Protein AF-A0A917B421-F1 (afdb_monomer)

Secondary structure (DSSP, 8-state):
-HHHHHHHHHHHHHHHHTTTTT-HHHHHHHHHHHHHHHHHHHHHHHHHHHT-

Structure (mmCIF, N/CA/C/O backbone):
data_AF-A0A917B421-F1
#
_entry.id   AF-A0A917B421-F1
#
loop_
_atom_site.group_PDB
_atom_site.id
_atom_site.type_symbol
_atom_site.label_atom_id
_atom_site.label_alt_id
_atom_site.label_comp_id
_atom_site.label_asym_id
_atom_site.label_entity_id
_atom_site.label_seq_id
_atom_site.pd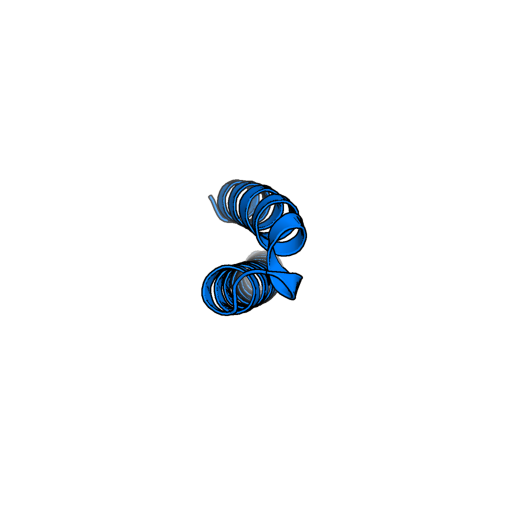bx_PDB_ins_code
_atom_site.Cartn_x
_atom_site.Cartn_y
_atom_site.Cartn_z
_atom_site.occupancy
_atom_site.B_iso_or_equiv
_atom_site.auth_seq_id
_atom_site.auth_comp_id
_atom_site.auth_asym_id
_atom_site.auth_atom_id
_atom_site.pdbx_PDB_model_num
ATOM 1 N N . MET A 1 1 ? -4.103 8.473 13.599 1.00 91.06 1 MET A N 1
ATOM 2 C CA . MET A 1 1 ? -2.669 8.412 13.232 1.00 91.06 1 MET A CA 1
ATOM 3 C C . MET A 1 1 ? -2.340 7.115 12.501 1.00 91.06 1 MET A C 1
ATOM 5 O O . MET A 1 1 ? -1.962 7.209 11.346 1.00 91.06 1 MET A O 1
ATOM 9 N N . LEU A 1 2 ? -2.554 5.929 13.103 1.00 96.81 2 LEU A N 1
ATOM 10 C CA . LEU A 1 2 ? -2.232 4.633 12.470 1.00 96.81 2 LEU A CA 1
ATOM 11 C C . LEU A 1 2 ? -2.899 4.424 11.100 1.00 96.81 2 LEU A C 1
ATOM 13 O O . LEU A 1 2 ? -2.232 4.012 10.163 1.00 96.81 2 LEU A O 1
ATOM 17 N N . GLU A 1 3 ? -4.178 4.774 10.950 1.00 97.12 3 GLU A N 1
ATOM 18 C CA . GLU A 1 3 ? -4.888 4.660 9.662 1.00 97.12 3 GLU A CA 1
ATOM 19 C C . GLU A 1 3 ? -4.255 5.517 8.557 1.00 97.12 3 GLU A C 1
ATOM 21 O O . GLU A 1 3 ? -4.079 5.056 7.431 1.00 97.12 3 GLU A O 1
ATOM 26 N N . THR A 1 4 ? -3.829 6.738 8.889 1.00 97.75 4 THR A N 1
ATOM 27 C CA . THR A 1 4 ? -3.119 7.626 7.958 1.00 97.75 4 THR A CA 1
ATOM 28 C C . THR A 1 4 ? -1.748 7.064 7.587 1.00 97.75 4 THR A C 1
ATOM 30 O O . THR A 1 4 ? -1.381 7.078 6.416 1.00 97.75 4 THR A O 1
ATOM 33 N N . THR A 1 5 ? -1.006 6.523 8.557 1.00 97.94 5 THR A N 1
ATOM 34 C CA . THR A 1 5 ? 0.279 5.857 8.303 1.00 97.94 5 THR A CA 1
ATOM 35 C C . THR A 1 5 ? 0.104 4.656 7.377 1.00 97.94 5 THR A C 1
ATOM 37 O O . THR A 1 5 ? 0.845 4.535 6.408 1.00 97.94 5 THR A O 1
ATOM 40 N N . MET A 1 6 ? -0.916 3.821 7.597 1.00 98.38 6 MET A N 1
ATOM 41 C CA . MET A 1 6 ? -1.217 2.686 6.717 1.00 98.38 6 MET A CA 1
ATOM 42 C C . MET A 1 6 ? -1.542 3.135 5.289 1.00 98.38 6 MET A C 1
ATOM 44 O O . MET A 1 6 ? -1.041 2.536 4.341 1.00 98.38 6 MET A O 1
ATOM 48 N N . ALA A 1 7 ? -2.314 4.213 5.116 1.00 98.31 7 ALA A N 1
ATOM 49 C CA . ALA A 1 7 ? -2.596 4.772 3.793 1.00 98.31 7 ALA A CA 1
ATOM 50 C C . ALA A 1 7 ? -1.321 5.265 3.081 1.00 98.31 7 ALA A C 1
ATOM 52 O O . ALA A 1 7 ? -1.146 5.021 1.888 1.00 98.31 7 ALA A O 1
ATOM 53 N N . MET A 1 8 ? -0.403 5.908 3.812 1.00 98.50 8 MET A N 1
ATOM 54 C CA . MET A 1 8 ? 0.890 6.339 3.267 1.00 98.50 8 MET A CA 1
ATOM 55 C C . MET A 1 8 ? 1.788 5.154 2.899 1.00 98.50 8 MET A C 1
ATOM 57 O O . MET A 1 8 ? 2.364 5.137 1.813 1.00 98.50 8 MET A O 1
ATOM 61 N N . CYS A 1 9 ? 1.893 4.153 3.775 1.00 98.62 9 CYS A N 1
AT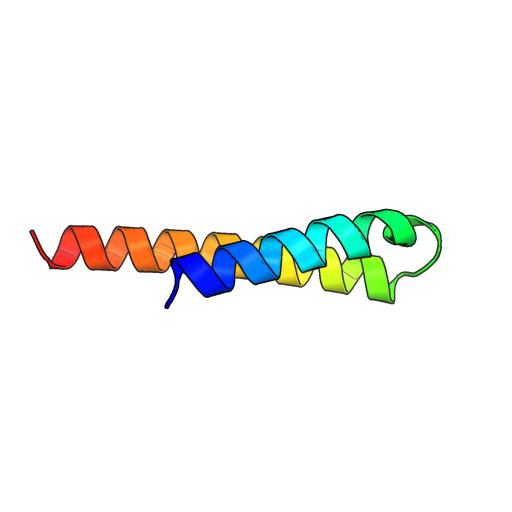OM 62 C CA . CYS A 1 9 ? 2.663 2.944 3.505 1.00 98.62 9 CYS A CA 1
ATOM 63 C C . CYS A 1 9 ? 2.100 2.186 2.301 1.00 98.62 9 CYS A C 1
ATOM 65 O O . CYS A 1 9 ? 2.884 1.717 1.482 1.00 98.62 9 CYS A O 1
ATOM 67 N N . LYS A 1 10 ? 0.771 2.142 2.138 1.00 98.50 10 LYS A N 1
ATOM 68 C CA . LYS A 1 10 ? 0.135 1.548 0.961 1.00 98.50 10 LYS A CA 1
ATOM 69 C C . LYS A 1 10 ? 0.553 2.256 -0.321 1.00 98.50 10 LYS A C 1
ATOM 71 O O . LYS A 1 10 ? 1.038 1.604 -1.235 1.00 98.50 10 LYS A O 1
ATOM 76 N N . ALA A 1 11 ? 0.407 3.579 -0.366 1.00 98.62 11 ALA A N 1
ATOM 77 C CA . ALA A 1 11 ? 0.782 4.358 -1.543 1.00 98.62 11 ALA A CA 1
ATOM 78 C C . ALA A 1 11 ? 2.274 4.192 -1.890 1.00 98.62 11 ALA A C 1
ATOM 80 O O . ALA A 1 11 ? 2.624 4.033 -3.055 1.00 98.62 11 ALA A O 1
ATOM 81 N N . CYS A 1 12 ? 3.147 4.173 -0.878 1.00 98.69 12 CYS A N 1
ATOM 82 C CA . CYS A 1 12 ? 4.581 3.960 -1.067 1.00 98.69 12 CYS A CA 1
ATOM 83 C C . CYS A 1 12 ? 4.901 2.544 -1.576 1.00 98.69 12 CYS A C 1
ATOM 85 O O . CYS A 1 12 ? 5.705 2.394 -2.493 1.00 98.69 12 CYS A O 1
ATOM 87 N N . ALA A 1 13 ? 4.268 1.513 -1.006 1.00 98.62 13 ALA A N 1
ATOM 88 C CA . ALA A 1 13 ? 4.456 0.127 -1.424 1.00 98.62 13 ALA A CA 1
ATOM 89 C C . ALA A 1 13 ? 3.976 -0.101 -2.860 1.00 98.62 13 ALA A C 1
ATOM 91 O O . ALA A 1 13 ? 4.707 -0.704 -3.642 1.00 98.62 13 ALA A O 1
ATOM 92 N N . ASP A 1 14 ? 2.789 0.414 -3.201 1.00 98.56 14 ASP A N 1
ATOM 93 C CA . ASP A 1 14 ? 2.201 0.301 -4.537 1.00 98.56 14 ASP A CA 1
ATOM 94 C C . ASP A 1 14 ? 3.130 0.951 -5.585 1.00 98.56 14 ASP A C 1
ATOM 96 O O . ASP A 1 14 ? 3.447 0.320 -6.591 1.00 98.56 14 ASP A O 1
ATOM 100 N N . GLU A 1 15 ? 3.658 2.153 -5.315 1.00 98.62 15 GLU A N 1
ATOM 101 C CA . GLU A 1 15 ? 4.617 2.824 -6.206 1.00 98.62 15 GLU A CA 1
ATOM 102 C C . GLU A 1 15 ? 5.957 2.077 -6.283 1.00 98.62 15 GLU A C 1
ATOM 104 O O . GLU A 1 15 ? 6.460 1.808 -7.369 1.00 98.62 15 GLU A O 1
ATOM 109 N N . CYS A 1 16 ? 6.546 1.688 -5.148 1.00 98.62 16 CYS A N 1
ATOM 110 C CA . CYS A 1 16 ? 7.840 1.002 -5.136 1.00 98.62 16 CYS A CA 1
ATOM 111 C C . CYS A 1 16 ? 7.783 -0.373 -5.819 1.00 98.62 16 CYS A C 1
ATOM 113 O O . CYS A 1 16 ? 8.772 -0.794 -6.424 1.00 98.62 16 CYS A O 1
ATOM 115 N N . MET A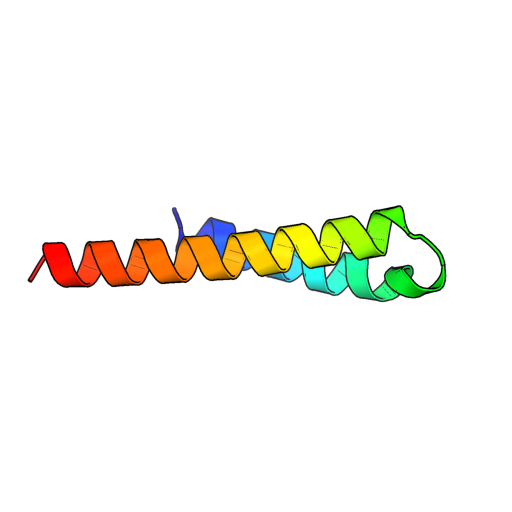 1 17 ? 6.640 -1.063 -5.766 1.00 98.12 17 MET A N 1
ATOM 116 C CA . MET A 1 17 ? 6.460 -2.355 -6.428 1.00 98.12 17 MET A CA 1
ATOM 117 C C . MET A 1 17 ? 6.535 -2.238 -7.955 1.00 98.12 17 MET A C 1
ATOM 119 O O . MET A 1 17 ? 7.063 -3.144 -8.599 1.00 98.12 17 MET A O 1
ATOM 123 N N . MET A 1 18 ? 6.114 -1.105 -8.531 1.00 98.06 18 MET A N 1
ATOM 124 C CA . MET A 1 18 ? 6.250 -0.834 -9.972 1.00 98.06 18 MET A CA 1
ATOM 125 C C . MET A 1 18 ? 7.709 -0.878 -10.449 1.00 98.06 18 MET A C 1
ATOM 127 O O . MET A 1 18 ? 7.968 -1.118 -11.625 1.00 98.06 18 MET A O 1
ATOM 131 N N . HIS A 1 19 ? 8.663 -0.682 -9.532 1.00 98.00 19 HIS A N 1
ATOM 132 C CA . HIS A 1 19 ? 10.100 -0.624 -9.813 1.00 98.00 19 HIS A CA 1
ATOM 133 C C . HIS A 1 19 ? 10.871 -1.845 -9.281 1.00 98.00 19 HIS A C 1
ATOM 135 O O . HIS A 1 19 ? 12.096 -1.903 -9.406 1.00 98.00 19 HIS A O 1
ATOM 141 N N . ALA A 1 20 ? 10.191 -2.823 -8.674 1.00 97.25 20 ALA A N 1
ATOM 142 C CA . ALA A 1 20 ? 10.826 -3.907 -7.919 1.00 97.25 20 ALA A CA 1
ATOM 143 C C . ALA A 1 20 ? 11.668 -4.871 -8.775 1.00 97.25 20 ALA A C 1
ATOM 145 O O . ALA A 1 20 ? 12.628 -5.450 -8.268 1.00 97.25 20 ALA A O 1
ATOM 146 N N . GLU A 1 21 ? 11.350 -5.032 -10.062 1.00 96.50 21 GLU A N 1
ATOM 147 C CA . GLU A 1 21 ? 12.146 -5.863 -10.982 1.00 96.50 21 GLU A CA 1
ATOM 148 C C . GLU A 1 21 ? 13.422 -5.159 -11.467 1.00 96.50 21 GLU A C 1
ATOM 150 O O . GLU A 1 21 ? 14.387 -5.812 -11.857 1.00 96.50 21 GLU A O 1
ATOM 155 N N . MET A 1 22 ? 13.444 -3.823 -11.421 1.00 97.25 22 MET A N 1
ATOM 156 C CA . MET A 1 22 ? 14.558 -3.002 -11.903 1.00 97.25 22 MET A CA 1
ATOM 157 C C . MET A 1 22 ? 15.489 -2.539 -10.774 1.00 97.25 22 MET A C 1
ATOM 159 O O . MET A 1 22 ? 16.633 -2.168 -11.034 1.00 97.25 22 MET A O 1
ATOM 163 N N . SER A 1 23 ? 15.008 -2.530 -9.527 1.00 97.50 23 SER A N 1
ATOM 164 C CA . SER A 1 23 ? 15.719 -1.979 -8.373 1.00 97.50 23 SER A CA 1
ATOM 16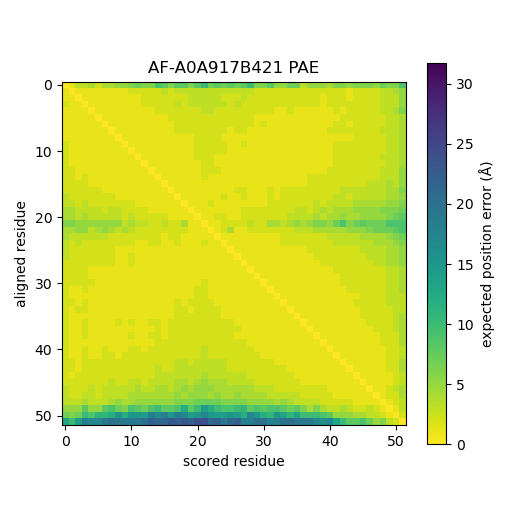5 C C . SER A 1 23 ? 15.462 -2.796 -7.108 1.00 97.50 23 SER A C 1
ATOM 167 O O . SER A 1 23 ? 14.366 -2.778 -6.541 1.00 97.50 23 SER A O 1
ATOM 169 N N . GLU A 1 24 ? 16.516 -3.434 -6.594 1.00 97.94 24 GLU A N 1
ATOM 170 C CA . GLU A 1 24 ? 16.460 -4.170 -5.323 1.00 97.94 24 GLU A CA 1
ATOM 171 C C . GLU A 1 24 ? 16.104 -3.245 -4.147 1.00 97.94 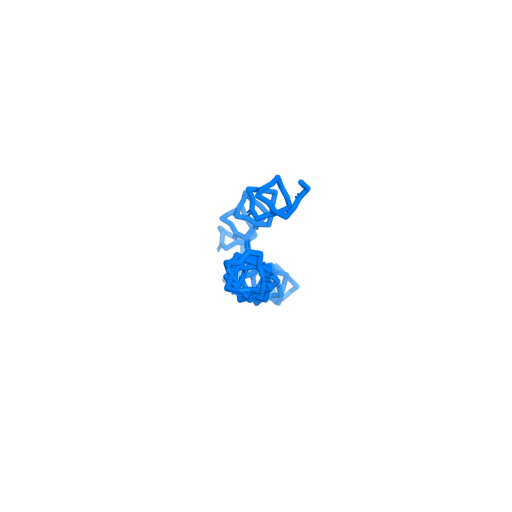24 GLU A C 1
ATOM 173 O O . GLU A 1 24 ? 15.414 -3.645 -3.212 1.00 97.94 24 GLU A O 1
ATOM 178 N N . HIS A 1 25 ? 16.503 -1.970 -4.211 1.00 98.00 25 HIS A N 1
ATOM 179 C CA . HIS A 1 25 ? 16.112 -0.985 -3.206 1.00 98.00 25 HIS A CA 1
ATOM 180 C C . HIS A 1 25 ? 14.596 -0.762 -3.185 1.00 98.00 25 HIS A C 1
ATOM 182 O O . HIS A 1 25 ? 13.994 -0.752 -2.112 1.00 98.00 25 HIS A O 1
ATOM 188 N N . CYS A 1 26 ? 13.969 -0.630 -4.357 1.00 98.50 26 CYS A N 1
ATOM 189 C CA . CYS A 1 26 ? 12.521 -0.455 -4.456 1.00 98.50 26 CYS A CA 1
ATOM 190 C C . CYS A 1 26 ? 11.775 -1.701 -3.969 1.00 98.50 26 CYS A C 1
ATOM 192 O O . CYS A 1 26 ? 10.796 -1.578 -3.236 1.00 98.50 26 CYS A O 1
ATOM 194 N N . LYS A 1 27 ? 12.288 -2.897 -4.276 1.00 98.44 27 LYS A N 1
ATOM 195 C CA . LYS A 1 27 ? 11.745 -4.157 -3.758 1.00 98.44 27 LYS A CA 1
ATOM 196 C C . LYS A 1 27 ? 11.784 -4.220 -2.228 1.00 98.44 27 LYS A C 1
ATOM 198 O O . LYS A 1 27 ? 10.757 -4.486 -1.604 1.00 98.44 27 LYS A O 1
ATOM 203 N N . MET A 1 28 ? 12.931 -3.914 -1.617 1.00 98.56 28 MET A N 1
ATOM 204 C CA . MET A 1 28 ? 13.063 -3.866 -0.156 1.00 98.56 28 MET A CA 1
ATOM 205 C C . MET A 1 28 ? 12.172 -2.786 0.471 1.00 98.56 28 MET A C 1
ATOM 207 O O . MET A 1 28 ? 11.560 -3.024 1.510 1.00 98.56 28 MET A O 1
ATOM 211 N N . CYS A 1 29 ? 12.066 -1.611 -0.159 1.00 98.69 29 CYS A N 1
ATOM 212 C CA . CYS A 1 29 ? 11.203 -0.524 0.306 1.00 98.69 29 CYS A CA 1
ATOM 213 C C . CYS A 1 29 ? 9.728 -0.953 0.317 1.00 98.69 29 CYS A C 1
ATOM 215 O O . CYS A 1 29 ? 9.056 -0.816 1.339 1.00 98.69 29 CYS A O 1
ATOM 217 N N . ALA A 1 30 ? 9.244 -1.563 -0.772 1.00 98.69 30 ALA A N 1
ATOM 218 C CA . ALA A 1 30 ? 7.878 -2.072 -0.855 1.00 98.69 30 ALA A CA 1
ATOM 219 C C . ALA A 1 30 ? 7.596 -3.126 0.228 1.00 98.69 30 ALA A C 1
ATOM 221 O O . ALA A 1 30 ? 6.571 -3.060 0.905 1.00 98.69 30 ALA A O 1
ATOM 222 N N . GLN A 1 31 ? 8.531 -4.055 0.452 1.00 98.56 31 GLN A N 1
ATOM 223 C CA . GLN A 1 31 ? 8.429 -5.056 1.520 1.00 98.56 31 GLN A CA 1
ATOM 224 C C . GLN A 1 31 ? 8.374 -4.424 2.914 1.00 98.56 31 GLN A C 1
ATOM 226 O O . GLN A 1 31 ? 7.530 -4.807 3.722 1.00 98.56 31 GLN A O 1
ATOM 231 N N . ALA A 1 32 ? 9.227 -3.437 3.189 1.00 98.69 32 ALA A N 1
ATOM 232 C CA . ALA A 1 32 ? 9.229 -2.725 4.462 1.00 98.69 32 ALA A CA 1
ATOM 233 C C . ALA A 1 32 ? 7.920 -1.950 4.686 1.00 98.69 32 ALA A C 1
ATOM 235 O O . ALA A 1 32 ? 7.373 -1.963 5.789 1.00 98.69 32 ALA A O 1
ATOM 236 N N . CYS A 1 33 ? 7.378 -1.310 3.645 1.00 98.75 33 CYS A N 1
ATOM 237 C CA . CYS A 1 33 ? 6.093 -0.623 3.726 1.00 98.75 33 CYS A CA 1
ATOM 238 C C . CYS A 1 33 ? 4.931 -1.594 3.981 1.00 98.75 33 CYS A C 1
ATOM 240 O O . CYS A 1 33 ? 4.097 -1.294 4.833 1.00 98.75 33 CYS A O 1
ATOM 242 N N . MET A 1 34 ? 4.906 -2.764 3.331 1.00 98.50 34 MET A N 1
ATOM 243 C CA . MET A 1 34 ? 3.905 -3.807 3.602 1.00 98.50 34 MET A CA 1
ATOM 244 C C . MET A 1 34 ? 3.983 -4.305 5.053 1.00 98.50 34 MET A C 1
ATOM 246 O O . MET A 1 34 ? 2.975 -4.304 5.754 1.00 98.50 34 MET A O 1
ATOM 250 N N . GLN A 1 35 ? 5.184 -4.617 5.551 1.00 98.69 35 GLN A N 1
ATOM 251 C CA . GLN A 1 35 ? 5.379 -5.035 6.948 1.00 98.69 35 GLN A CA 1
ATOM 252 C C . GLN A 1 35 ? 4.969 -3.944 7.950 1.00 98.69 35 GLN A C 1
ATOM 254 O O . GLN A 1 35 ? 4.397 -4.229 9.001 1.00 98.69 35 GLN A O 1
ATOM 259 N N . CYS A 1 36 ? 5.232 -2.672 7.634 1.00 98.56 36 CYS A N 1
ATOM 260 C CA . CYS A 1 36 ? 4.809 -1.553 8.472 1.00 98.56 36 CYS A CA 1
ATOM 261 C C . CYS A 1 36 ? 3.278 -1.435 8.539 1.00 98.56 36 CYS A C 1
ATOM 263 O O . CYS A 1 36 ? 2.739 -1.171 9.616 1.00 98.56 36 CYS A O 1
ATOM 265 N N . MET A 1 37 ? 2.574 -1.671 7.425 1.00 98.44 37 MET A N 1
ATOM 266 C CA . MET A 1 37 ? 1.108 -1.709 7.412 1.00 98.44 37 MET A CA 1
ATOM 267 C C . MET A 1 37 ? 0.565 -2.819 8.308 1.00 98.44 37 MET A C 1
ATOM 269 O O . MET A 1 37 ? -0.276 -2.533 9.156 1.00 98.44 37 MET A O 1
ATOM 273 N N . GLU A 1 38 ? 1.081 -4.043 8.170 1.00 98.25 38 GLU A N 1
ATOM 274 C CA . GLU A 1 38 ? 0.681 -5.191 8.996 1.00 98.25 38 GLU A CA 1
ATOM 275 C C . GLU A 1 38 ? 0.884 -4.900 10.492 1.00 98.25 38 GLU A C 1
ATOM 277 O O . GLU A 1 38 ? -0.002 -5.141 11.314 1.00 98.25 38 GLU A O 1
ATOM 282 N N . ALA A 1 39 ? 2.020 -4.297 10.855 1.00 98.44 39 ALA A N 1
ATOM 283 C CA . ALA A 1 39 ? 2.296 -3.895 12.232 1.00 98.44 39 ALA A CA 1
ATOM 284 C C . ALA A 1 39 ? 1.324 -2.812 12.738 1.00 98.44 39 ALA A C 1
ATOM 286 O O . ALA A 1 39 ? 0.853 -2.876 13.877 1.00 98.44 39 ALA A O 1
ATOM 287 N N . CYS A 1 40 ? 1.001 -1.819 11.904 1.00 98.38 40 CYS A N 1
ATOM 288 C CA . CYS A 1 40 ? 0.039 -0.774 12.252 1.00 98.38 40 CYS A CA 1
ATOM 289 C C . CYS A 1 40 ? -1.377 -1.340 12.434 1.00 98.38 40 CYS A C 1
ATOM 291 O O . CYS A 1 40 ? -2.078 -0.930 13.362 1.00 98.38 40 CYS A O 1
ATOM 293 N N . GLU A 1 41 ? -1.789 -2.291 11.595 1.00 97.88 41 GLU A N 1
ATOM 294 C CA . GLU A 1 41 ? -3.081 -2.973 11.697 1.00 97.88 41 GLU A CA 1
ATOM 295 C C . GLU A 1 41 ? -3.168 -3.828 12.969 1.00 97.88 41 GLU A C 1
ATOM 297 O O . GLU A 1 41 ? -4.149 -3.738 13.716 1.00 97.88 41 GLU A O 1
ATOM 302 N N . ALA A 1 42 ? -2.115 -4.591 13.276 1.00 98.00 42 ALA A N 1
ATOM 303 C CA . ALA A 1 42 ? -2.022 -5.378 14.503 1.00 98.00 42 ALA A CA 1
ATOM 304 C C . ALA A 1 42 ? -2.094 -4.490 15.757 1.00 98.00 42 ALA A C 1
ATOM 306 O O . ALA A 1 42 ? -2.826 -4.796 16.707 1.00 98.00 42 ALA A O 1
ATOM 307 N N . MET A 1 43 ? -1.391 -3.352 15.749 1.00 97.44 43 MET A N 1
ATOM 308 C CA . MET A 1 43 ? -1.444 -2.380 16.840 1.00 97.44 43 MET A CA 1
ATOM 309 C C . MET A 1 43 ? -2.844 -1.778 16.979 1.00 97.44 43 MET A C 1
ATOM 311 O O . MET A 1 43 ? -3.386 -1.741 18.081 1.00 97.44 43 MET A O 1
ATOM 315 N N . LEU A 1 44 ? -3.469 -1.35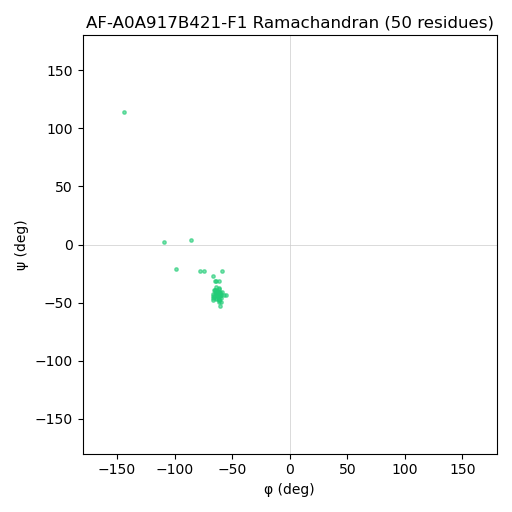4 15.876 1.00 96.94 44 LEU A N 1
ATOM 316 C CA . LEU A 1 44 ? -4.814 -0.777 15.899 1.00 96.94 44 LEU A CA 1
ATOM 317 C C . LEU A 1 44 ? -5.849 -1.776 16.434 1.00 96.94 44 LEU A C 1
ATOM 319 O O . LEU A 1 44 ? -6.706 -1.406 17.237 1.00 96.94 44 LEU A O 1
ATOM 323 N N . THR A 1 45 ? -5.746 -3.041 16.028 1.00 96.94 45 THR A N 1
ATOM 324 C CA . THR A 1 45 ? -6.586 -4.138 16.529 1.00 96.94 45 THR A CA 1
ATOM 325 C C . THR A 1 45 ? -6.400 -4.335 18.031 1.00 96.94 45 THR A C 1
ATOM 327 O O . THR A 1 45 ? -7.379 -4.375 18.775 1.00 96.94 45 THR A O 1
ATOM 330 N N . SER A 1 46 ? -5.150 -4.367 18.497 1.00 97.25 46 SER A N 1
ATOM 331 C CA . SER A 1 46 ? -4.825 -4.511 19.920 1.00 97.25 46 SER A CA 1
ATOM 332 C C . SER A 1 46 ? -5.353 -3.335 20.746 1.00 97.25 46 SER A C 1
ATOM 334 O O . SER A 1 46 ? -5.941 -3.529 21.806 1.00 97.25 46 SER A O 1
ATOM 336 N N . MET A 1 47 ? -5.214 -2.105 20.243 1.00 95.94 47 MET A N 1
ATOM 337 C CA . MET A 1 47 ? -5.745 -0.905 20.894 1.00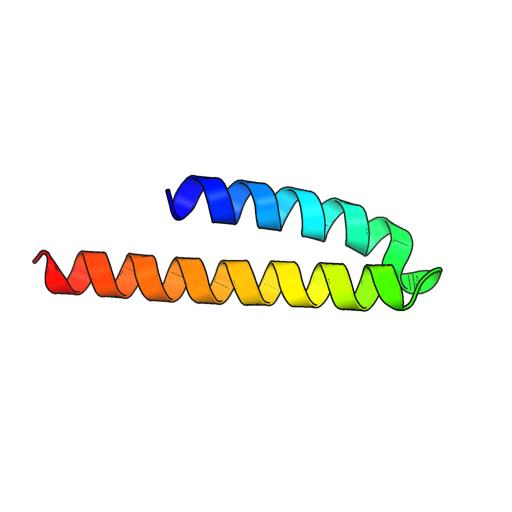 95.94 47 MET A CA 1
ATOM 338 C C . MET A 1 47 ? -7.272 -0.934 21.005 1.00 95.94 47 MET A C 1
ATOM 340 O O 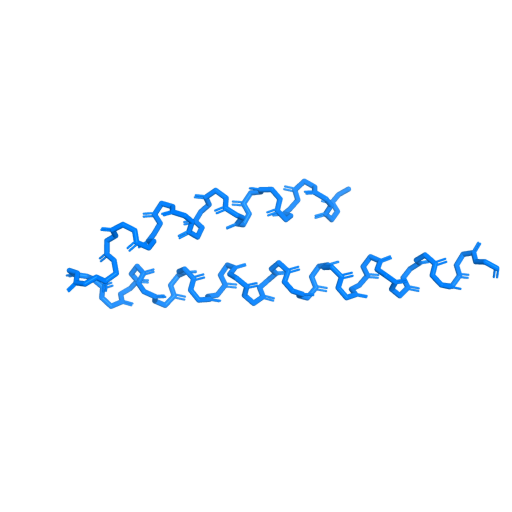. MET A 1 47 ? -7.807 -0.566 22.047 1.00 95.94 47 MET A O 1
ATOM 344 N N . LYS A 1 48 ? -7.974 -1.390 19.960 1.00 95.25 48 LYS A N 1
ATOM 345 C CA . LYS A 1 48 ? -9.437 -1.553 19.984 1.00 95.25 48 LYS A CA 1
ATOM 346 C C . LYS A 1 48 ? -9.866 -2.592 21.023 1.00 95.25 48 LYS A C 1
ATOM 348 O O . LYS A 1 48 ? -10.791 -2.328 21.782 1.00 95.25 48 LYS A O 1
ATOM 353 N N . ALA A 1 49 ? -9.160 -3.720 21.101 1.00 94.88 49 ALA A N 1
ATOM 354 C CA . ALA A 1 49 ? -9.424 -4.759 22.096 1.00 94.88 49 ALA A CA 1
ATOM 355 C C . ALA A 1 49 ? -9.191 -4.276 23.541 1.00 94.88 49 ALA A C 1
ATOM 357 O O . ALA A 1 49 ? -9.950 -4.640 24.429 1.00 94.88 49 ALA A O 1
ATOM 358 N N . MET A 1 50 ? -8.180 -3.431 23.778 1.00 89.06 50 MET A N 1
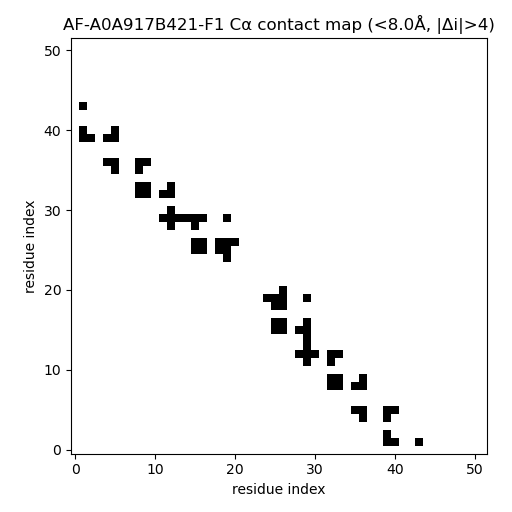ATOM 359 C CA . MET A 1 50 ? -7.916 -2.845 25.103 1.00 89.06 50 MET A CA 1
ATOM 360 C C . MET A 1 50 ? -8.899 -1.736 25.503 1.00 89.06 50 MET A C 1
ATOM 362 O O . MET A 1 50 ? -9.027 -1.438 26.685 1.00 89.06 50 MET A O 1
ATOM 366 N N . ALA A 1 51 ? -9.551 -1.090 24.535 1.00 81.25 51 ALA A N 1
ATOM 367 C CA . ALA A 1 51 ? -10.532 -0.032 24.778 1.00 81.25 51 ALA A CA 1
ATOM 368 C C . ALA A 1 51 ? -11.959 -0.566 25.031 1.00 81.25 51 ALA A C 1
ATOM 370 O O . ALA A 1 51 ? -12.889 0.237 25.125 1.00 81.25 51 ALA A O 1
ATOM 371 N N . SER A 1 52 ? -12.119 -1.894 25.083 1.00 60.19 52 SER A N 1
ATOM 372 C CA . SER A 1 52 ? -13.388 -2.616 25.255 1.00 60.19 52 SER A CA 1
ATOM 373 C C . SER A 1 52 ? -13.634 -3.018 26.705 1.00 60.19 52 SER A C 1
ATOM 375 O O . SER A 1 52 ? -12.648 -3.382 27.384 1.00 60.19 52 SER A O 1
#

pLDDT: mean 96.59, std 5.84, range [60.19, 98.75]

Solvent-accessible surface area (backbone atoms only — not comparable to full-atom values): 2720 Å² total; per-residue (Å²): 109,58,68,58,52,35,55,51,25,47,56,50,19,60,56,24,49,80,39,31,92,81,29,68,66,30,36,51,48,17,51,52,23,50,54,50,31,53,51,40,51,54,49,52,52,50,53,53,61,70,75,102

Sequence (52 aa):
MLETTMAMCKACADECMMHAEMSEHCKMCAQACMQCMEACEAMLTSMKAMAS

Mean predicted aligned error: 2.48 Å

Nearest PDB structures (foldseek):
  6t5a-assembly1_A  TM=8.124E-01  e=3.404E+00  Human alphaherpesvirus 1

Foldseek 3Di:
DLVVLLVVLVVLLVVLVVCVVPDVVSVVSNVVSVVSNVVSVVVVVVVVVVVD

InterPro domains:
  IPR005560 Uncharacterized cysteine-rich protein YhjQ/Copper storage protein-like [PF03860] (3-44)

Radius of gyration: 13.09 Å; Cα contacts (8 Å, |Δi|>4): 40; chains: 1; bounding box: 30×14×37 Å

Organism: NCBI:txid1588641